Protein AF-A0A6G2DG08-F1 (afdb_monomer)

Mean predicted aligned error: 3.77 Å

InterPro domains:
  IPR004629 Glycosyl transferase WecG/TagA/CpsF [PF03808] (35-85)
  IPR004629 Glycosyl transferase WecG/TagA/CpsF [PTHR34136] (4-86)

Foldseek 3Di:
DDDDDDAAEDEDEPVLVVCVVVDVVSVVVQVPGNHYFDADPVVQVVCVVVVNHDPDHDHPVVVVVVVVVVCVVVVNDDDDDDDDDD

Solvent-accessible surface area (backbone atoms only — not comparable to full-atom values): 5329 Å² total; per-residue (Å²): 132,87,83,86,71,93,74,49,75,42,69,42,28,63,68,54,53,52,45,34,75,76,32,68,67,54,33,48,55,60,74,68,33,76,38,77,41,38,25,35,68,63,42,39,51,48,22,48,74,72,75,55,63,56,96,61,68,46,48,62,67,62,53,51,52,55,51,50,53,51,23,65,76,69,70,53,91,83,85,90,84,81,88,77,86,133

pLDDT: mean 94.91, std 5.84, range [59.09, 98.56]

Structure (mmCIF, N/CA/C/O backbone):
data_AF-A0A6G2DG08-F1
#
_entry.id   AF-A0A6G2DG08-F1
#
loop_
_atom_site.group_PDB
_atom_site.id
_atom_site.type_symbol
_atom_site.label_atom_id
_atom_site.label_alt_id
_atom_site.label_comp_id
_atom_site.label_asym_id
_atom_site.label_entity_id
_atom_site.label_seq_id
_atom_site.pdbx_PDB_ins_code
_atom_site.Cartn_x
_atom_site.Cartn_y
_atom_site.Cartn_z
_atom_site.occupancy
_atom_site.B_iso_or_equiv
_atom_site.auth_seq_id
_atom_site.auth_comp_id
_atom_site.auth_asym_id
_atom_site.auth_atom_id
_atom_site.pdbx_PDB_model_num
ATOM 1 N N . VAL A 1 1 ? -5.481 -10.116 26.457 1.00 59.09 1 VAL A N 1
ATOM 2 C CA . VAL A 1 1 ? -6.041 -9.117 25.514 1.00 59.09 1 VAL A CA 1
ATOM 3 C C . VAL A 1 1 ? -4.936 -8.733 24.542 1.00 59.09 1 VAL A C 1
ATOM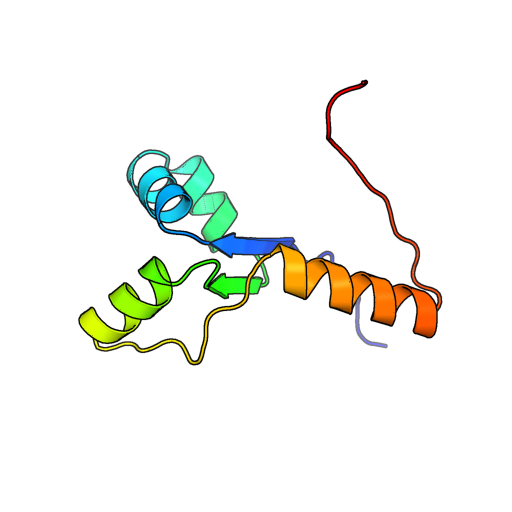 5 O O . VAL A 1 1 ? -3.864 -8.374 25.011 1.00 59.09 1 VAL A O 1
ATOM 8 N N . LEU A 1 2 ? -5.138 -8.884 23.229 1.00 76.62 2 LEU A N 1
ATOM 9 C CA . LEU A 1 2 ? -4.139 -8.481 22.229 1.00 76.62 2 LEU A CA 1
ATOM 10 C C . LEU A 1 2 ? -3.966 -6.956 22.265 1.00 76.62 2 LEU A C 1
ATOM 12 O O . LEU A 1 2 ? -4.952 -6.217 22.249 1.00 76.62 2 LEU A O 1
ATOM 16 N N . LYS A 1 3 ? -2.720 -6.486 22.345 1.00 83.94 3 LYS A N 1
ATOM 17 C CA . LYS A 1 3 ? -2.397 -5.058 22.337 1.00 83.94 3 LYS A CA 1
ATOM 18 C C . LYS A 1 3 ? -2.594 -4.530 20.912 1.00 83.94 3 LYS A C 1
ATOM 20 O O . LYS A 1 3 ? -2.043 -5.089 19.969 1.00 83.94 3 LYS A O 1
ATOM 25 N N . LYS A 1 4 ? -3.422 -3.496 20.749 1.00 86.25 4 LYS A N 1
ATOM 26 C CA . LYS A 1 4 ? -3.638 -2.846 19.450 1.00 86.25 4 LYS A CA 1
ATOM 27 C C . LYS A 1 4 ? -2.530 -1.825 19.209 1.00 86.25 4 LYS A C 1
ATOM 29 O O . LYS A 1 4 ? -2.200 -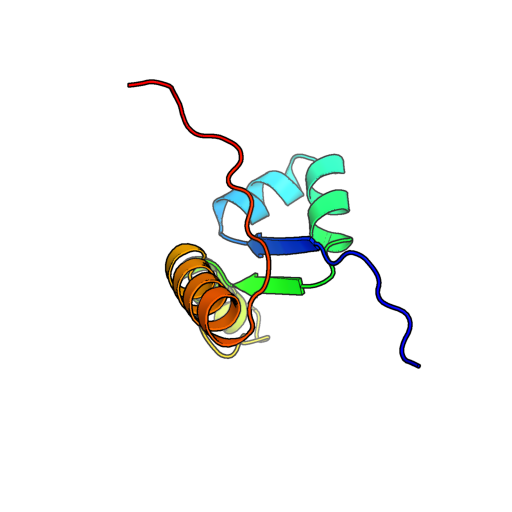1.055 20.109 1.00 86.25 4 LYS A O 1
ATOM 34 N N . HIS A 1 5 ? -1.993 -1.816 17.997 1.00 89.38 5 HIS A N 1
ATOM 35 C CA . HIS A 1 5 ? -0.978 -0.871 17.548 1.00 89.38 5 HIS A CA 1
ATOM 36 C C . HIS A 1 5 ? -1.435 -0.227 16.234 1.00 89.38 5 HIS A C 1
ATOM 38 O O . HIS A 1 5 ? -2.133 -0.894 15.466 1.00 89.38 5 HIS A O 1
ATOM 44 N N . PRO A 1 6 ? -1.083 1.044 15.973 1.00 92.81 6 PRO A N 1
ATOM 45 C CA . PRO A 1 6 ? -1.333 1.661 14.677 1.00 92.81 6 PRO A CA 1
ATOM 46 C C . PRO A 1 6 ? -0.667 0.855 13.560 1.00 92.81 6 PRO A C 1
ATOM 48 O O . PRO A 1 6 ? 0.459 0.385 13.720 1.00 92.81 6 PRO A O 1
ATOM 51 N N . LEU A 1 7 ? -1.363 0.717 12.435 1.00 94.56 7 LEU A N 1
ATOM 52 C CA . LEU A 1 7 ? -0.863 0.042 11.246 1.00 94.56 7 LEU A CA 1
ATOM 53 C C . LEU A 1 7 ? -0.893 1.024 10.078 1.00 94.56 7 LEU A C 1
ATOM 55 O O . LEU A 1 7 ? -1.943 1.574 9.756 1.00 94.56 7 LEU A O 1
ATOM 59 N N . HIS A 1 8 ? 0.256 1.212 9.438 1.00 96.00 8 HIS A N 1
ATOM 60 C CA . HIS A 1 8 ? 0.351 1.932 8.176 1.00 96.00 8 HIS A CA 1
ATOM 61 C C . HIS A 1 8 ? 0.254 0.930 7.019 1.00 96.00 8 HIS A C 1
ATOM 63 O O . HIS A 1 8 ? 1.064 0.005 6.941 1.00 96.00 8 HIS A O 1
ATOM 69 N N . LEU A 1 9 ? -0.751 1.097 6.159 1.00 96.12 9 LEU A N 1
ATOM 70 C CA . LEU A 1 9 ? -0.928 0.324 4.931 1.00 96.12 9 LEU A CA 1
ATOM 71 C C . LEU A 1 9 ? -0.565 1.203 3.737 1.00 96.12 9 LEU A C 1
ATOM 73 O O . LEU A 1 9 ? -1.066 2.321 3.630 1.00 96.12 9 LEU A O 1
ATOM 77 N N . MET A 1 10 ? 0.273 0.690 2.839 1.00 96.12 10 MET A N 1
ATOM 78 C CA . MET A 1 10 ? 0.753 1.430 1.678 1.00 96.12 10 MET A CA 1
ATOM 79 C C . MET A 1 10 ? 0.609 0.621 0.386 1.00 96.12 10 MET A C 1
ATOM 81 O O . MET A 1 10 ? 1.234 -0.425 0.211 1.00 96.12 10 MET A O 1
ATOM 85 N N . GLY A 1 11 ? -0.173 1.158 -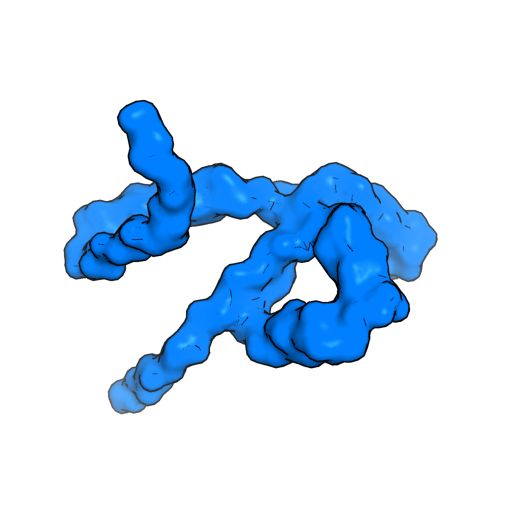0.550 1.00 96.00 11 GLY A N 1
ATOM 86 C CA . GLY A 1 11 ? -0.184 0.696 -1.934 1.00 96.00 11 GLY A CA 1
ATOM 87 C C . GLY A 1 11 ? 1.071 1.171 -2.656 1.00 96.00 11 GLY A C 1
ATOM 88 O O . GLY A 1 11 ? 1.355 2.371 -2.693 1.00 96.00 11 GLY A O 1
ATOM 89 N N . VAL A 1 12 ? 1.839 0.237 -3.214 1.00 96.75 12 VAL A N 1
ATOM 90 C CA . VAL A 1 12 ? 3.065 0.545 -3.956 1.00 96.75 12 VAL A CA 1
ATOM 91 C C . VAL A 1 12 ? 2.853 0.230 -5.429 1.00 96.75 12 VAL A C 1
ATOM 93 O O . VAL A 1 12 ? 2.581 -0.909 -5.805 1.00 96.75 12 VAL A O 1
ATOM 96 N N . ASN A 1 13 ? 2.997 1.267 -6.251 1.00 96.31 13 ASN A N 1
ATOM 97 C CA . ASN A 1 13 ? 2.925 1.230 -7.706 1.00 96.31 13 ASN A CA 1
ATOM 98 C C . ASN A 1 13 ? 4.307 1.538 -8.322 1.00 96.31 13 ASN A C 1
ATOM 100 O O . ASN A 1 13 ? 5.269 1.799 -7.600 1.00 96.31 13 ASN A O 1
ATOM 104 N N . ALA A 1 14 ? 4.428 1.521 -9.654 1.00 96.00 14 ALA A N 1
ATOM 105 C CA . ALA A 1 14 ? 5.713 1.781 -10.320 1.00 96.00 14 ALA A CA 1
ATOM 106 C C . ALA A 1 14 ? 6.299 3.169 -10.004 1.00 96.00 14 ALA A C 1
ATOM 108 O O . ALA A 1 14 ? 7.500 3.286 -9.786 1.00 96.00 14 ALA A O 1
ATOM 109 N N . ASP A 1 15 ? 5.460 4.204 -9.938 1.00 96.56 15 ASP A N 1
ATOM 110 C CA . ASP A 1 15 ? 5.903 5.560 -9.608 1.00 96.56 15 ASP A CA 1
ATOM 111 C C . ASP A 1 15 ? 6.465 5.632 -8.180 1.00 96.56 15 ASP A C 1
ATOM 113 O O . ASP A 1 15 ? 7.553 6.155 -7.954 1.00 96.56 15 ASP A O 1
ATOM 117 N N . LYS A 1 16 ? 5.790 4.994 -7.218 1.00 96.31 16 LYS A N 1
ATOM 118 C CA . LYS A 1 16 ? 6.271 4.900 -5.836 1.00 96.31 16 LYS A CA 1
ATOM 119 C C . LYS A 1 16 ? 7.601 4.150 -5.738 1.00 96.31 16 LYS A C 1
ATOM 121 O O . LYS A 1 16 ? 8.463 4.566 -4.972 1.00 96.31 16 LYS A O 1
ATOM 126 N N . ILE A 1 17 ? 7.783 3.084 -6.520 1.00 96.12 17 ILE A N 1
ATOM 127 C CA . ILE A 1 17 ? 9.055 2.345 -6.588 1.00 96.12 17 ILE A CA 1
ATOM 128 C C . ILE A 1 17 ? 10.179 3.253 -7.100 1.00 96.12 17 ILE A C 1
ATOM 130 O O . ILE A 1 17 ? 11.256 3.269 -6.506 1.00 96.12 17 ILE A O 1
ATOM 134 N N . ASN A 1 18 ? 9.925 4.046 -8.144 1.00 97.19 18 ASN A N 1
ATOM 135 C CA . ASN A 1 18 ? 10.902 5.009 -8.655 1.00 97.19 18 ASN A CA 1
ATOM 136 C C . ASN A 1 18 ? 11.234 6.079 -7.603 1.00 97.19 18 ASN A C 1
ATOM 138 O O . ASN A 1 18 ? 12.404 6.356 -7.360 1.00 97.19 18 ASN A O 1
ATOM 142 N N . GLN A 1 19 ? 10.232 6.602 -6.888 1.00 97.88 19 GLN A N 1
ATOM 143 C CA . GLN A 1 19 ? 10.468 7.531 -5.776 1.00 97.88 19 GLN A CA 1
ATOM 144 C C . GLN A 1 19 ? 11.326 6.906 -4.666 1.00 97.88 19 GLN A C 1
ATOM 146 O O . GLN A 1 19 ? 12.186 7.579 -4.113 1.00 97.88 19 GLN A O 1
ATOM 151 N N . CYS A 1 20 ? 11.137 5.623 -4.338 1.00 97.56 20 CYS A N 1
ATOM 152 C CA . CYS A 1 20 ? 12.000 4.931 -3.374 1.00 97.56 20 CYS A CA 1
ATOM 153 C C . CYS A 1 20 ? 13.451 4.795 -3.852 1.00 97.56 20 CYS A C 1
ATOM 155 O O . CYS A 1 20 ? 14.345 4.662 -3.021 1.00 97.56 20 CYS A O 1
ATOM 157 N N . TYR A 1 21 ? 13.690 4.772 -5.163 1.00 96.81 21 TYR A N 1
ATOM 158 C CA . TYR A 1 21 ? 15.042 4.748 -5.713 1.00 96.81 21 TYR A CA 1
ATOM 159 C C . TYR A 1 21 ? 15.735 6.111 -5.576 1.00 96.81 21 TYR A C 1
ATOM 161 O O . TYR A 1 21 ? 16.937 6.164 -5.327 1.00 96.81 21 TYR A O 1
ATOM 169 N N . GLU A 1 22 ? 14.978 7.202 -5.703 1.00 98.06 22 GLU A N 1
ATOM 170 C CA . GLU A 1 22 ? 15.507 8.571 -5.682 1.00 98.06 22 GLU A CA 1
ATOM 171 C C . GLU A 1 22 ? 15.544 9.202 -4.277 1.00 98.06 22 GLU A C 1
ATOM 173 O O . GLU A 1 22 ? 16.408 10.035 -4.003 1.00 98.06 22 GLU A O 1
ATOM 178 N N . ASP A 1 23 ? 14.635 8.810 -3.377 1.00 98.31 23 ASP A N 1
ATOM 179 C CA . ASP A 1 23 ? 14.463 9.411 -2.051 1.00 98.31 23 ASP A CA 1
ATOM 180 C C . ASP A 1 23 ? 14.494 8.355 -0.927 1.00 98.31 23 ASP A C 1
ATOM 182 O O . ASP A 1 23 ? 13.548 7.590 -0.696 1.00 98.31 23 ASP A O 1
ATOM 186 N N . GLU A 1 24 ? 15.583 8.369 -0.152 1.00 98.12 24 GLU A N 1
ATOM 187 C CA . GLU A 1 24 ? 15.786 7.481 1.000 1.00 98.12 24 GLU A CA 1
ATOM 188 C C . GLU A 1 24 ? 14.737 7.673 2.109 1.00 98.12 24 GLU A C 1
ATOM 190 O O . GLU A 1 24 ? 14.407 6.721 2.823 1.00 98.12 24 GLU A O 1
ATOM 195 N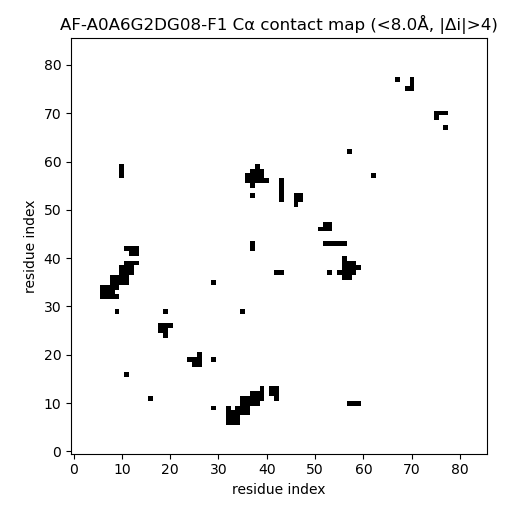 N . LYS A 1 25 ? 14.150 8.868 2.256 1.00 98.25 25 LYS A N 1
ATOM 196 C CA . LYS A 1 25 ? 13.065 9.101 3.218 1.00 98.25 25 LYS A CA 1
ATOM 197 C C . LYS A 1 25 ? 11.797 8.372 2.785 1.00 98.25 25 LYS A C 1
ATOM 199 O O . LYS A 1 25 ? 11.157 7.731 3.620 1.00 98.25 25 LYS A O 1
ATOM 204 N N . ILE A 1 26 ? 11.444 8.437 1.501 1.00 97.88 26 ILE A N 1
ATOM 205 C CA . ILE A 1 26 ? 10.286 7.710 0.959 1.00 97.88 26 ILE A CA 1
ATOM 206 C C . ILE A 1 26 ? 10.507 6.206 1.073 1.00 97.88 26 ILE A C 1
ATOM 208 O O . ILE A 1 26 ? 9.634 5.494 1.569 1.00 97.88 26 ILE A O 1
ATOM 212 N N . LYS A 1 27 ? 11.692 5.723 0.699 1.00 98.25 27 LYS A N 1
ATOM 213 C CA . LYS A 1 27 ? 12.083 4.318 0.861 1.00 98.25 27 LYS A CA 1
ATOM 214 C C . LYS A 1 27 ? 11.959 3.837 2.303 1.00 98.25 27 LYS A C 1
ATOM 216 O O . LYS A 1 27 ? 11.410 2.761 2.536 1.00 98.25 27 LYS A O 1
ATOM 221 N N . LYS A 1 28 ? 12.415 4.635 3.273 1.00 98.25 28 LYS A N 1
ATOM 222 C CA . LYS A 1 28 ? 12.260 4.323 4.697 1.0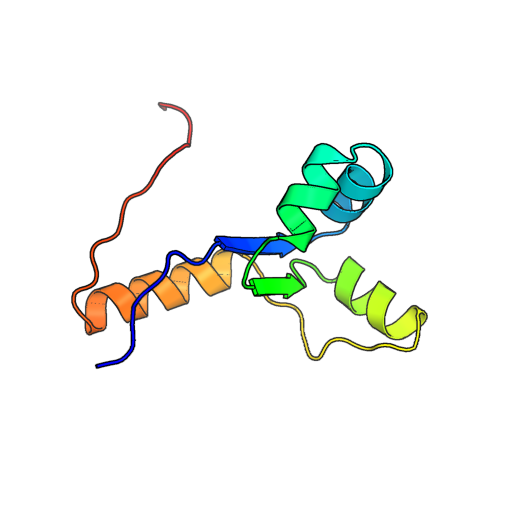0 98.25 28 LYS A CA 1
ATOM 223 C C . LYS A 1 28 ? 10.784 4.217 5.095 1.00 98.25 28 LYS A C 1
ATOM 225 O O . LYS A 1 28 ? 10.400 3.208 5.672 1.00 98.25 28 LYS A O 1
ATOM 230 N N . ILE A 1 29 ? 9.957 5.202 4.737 1.00 97.56 29 ILE A N 1
ATOM 231 C CA . ILE A 1 29 ? 8.516 5.210 5.055 1.00 97.56 29 ILE A CA 1
ATOM 232 C C . ILE A 1 29 ? 7.804 3.987 4.459 1.00 97.56 29 ILE A C 1
ATOM 234 O O . ILE A 1 29 ? 6.996 3.350 5.137 1.00 97.56 29 ILE A O 1
ATOM 238 N N . VAL A 1 30 ? 8.107 3.649 3.203 1.00 97.50 30 VAL A N 1
ATOM 239 C CA . VAL A 1 30 ? 7.536 2.474 2.534 1.00 97.50 30 VAL A CA 1
ATOM 240 C C . VAL A 1 30 ? 7.942 1.201 3.277 1.00 97.50 30 VAL A C 1
ATOM 242 O O . VAL A 1 30 ? 7.066 0.449 3.687 1.00 97.50 30 VAL A O 1
ATOM 245 N N . ASN A 1 31 ? 9.236 0.995 3.533 1.00 96.62 31 ASN A N 1
ATOM 246 C CA . ASN A 1 31 ? 9.740 -0.217 4.192 1.00 96.62 31 ASN A CA 1
ATOM 247 C C . ASN A 1 31 ? 9.311 -0.362 5.665 1.00 96.62 31 ASN A C 1
ATOM 249 O O . ASN A 1 31 ? 9.289 -1.476 6.179 1.00 96.62 31 ASN A O 1
ATOM 253 N N . GLU A 1 32 ? 8.972 0.734 6.346 1.00 96.81 32 GLU A N 1
ATOM 254 C CA . GLU A 1 32 ? 8.431 0.723 7.715 1.00 96.81 32 GLU A CA 1
ATOM 255 C C . GLU A 1 32 ? 6.901 0.532 7.759 1.00 96.81 32 GLU A C 1
ATOM 257 O O . GLU A 1 32 ? 6.319 0.432 8.842 1.00 96.81 32 GLU A O 1
ATOM 262 N N . SER A 1 33 ? 6.226 0.476 6.605 1.00 96.88 33 SER A N 1
ATOM 263 C CA . SER A 1 33 ? 4.784 0.225 6.544 1.00 96.88 33 SER A CA 1
ATOM 264 C C . S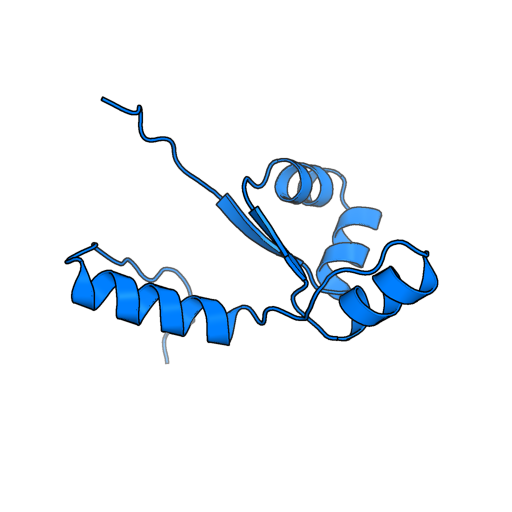ER A 1 33 ? 4.462 -1.202 6.988 1.00 96.88 33 SER A C 1
ATOM 266 O O . SER A 1 33 ? 5.123 -2.161 6.599 1.00 96.88 33 SER A O 1
ATOM 268 N N . GLY A 1 34 ? 3.417 -1.354 7.801 1.00 96.00 34 GLY A N 1
ATOM 269 C CA . GLY A 1 34 ? 3.016 -2.657 8.334 1.00 96.00 34 GLY A CA 1
ATOM 270 C C . GLY A 1 34 ? 2.413 -3.579 7.274 1.00 96.00 34 GLY A C 1
ATOM 271 O O . GLY A 1 34 ? 2.519 -4.797 7.393 1.00 96.00 34 GLY A O 1
ATOM 272 N N . ILE A 1 35 ? 1.789 -3.007 6.239 1.00 95.25 35 ILE A N 1
ATOM 273 C CA . ILE A 1 35 ? 1.306 -3.735 5.061 1.00 95.25 35 ILE A CA 1
ATOM 274 C C . ILE A 1 35 ? 1.715 -2.969 3.807 1.00 95.25 35 ILE A C 1
ATOM 276 O O . ILE A 1 35 ? 1.479 -1.766 3.706 1.00 95.25 35 ILE A O 1
ATOM 280 N N . ILE A 1 36 ? 2.278 -3.694 2.841 1.00 95.56 36 ILE A N 1
ATOM 281 C CA . ILE A 1 36 ? 2.600 -3.191 1.507 1.00 95.56 36 ILE A CA 1
ATOM 282 C C . ILE A 1 36 ? 1.873 -4.066 0.489 1.00 95.56 36 ILE A C 1
ATOM 284 O O . ILE A 1 36 ? 2.109 -5.275 0.442 1.00 95.56 36 ILE A O 1
ATOM 288 N N . ASN A 1 37 ? 0.989 -3.477 -0.316 1.00 95.00 37 ASN A N 1
ATOM 289 C CA . ASN A 1 37 ? 0.268 -4.194 -1.370 1.00 95.00 37 ASN A CA 1
ATOM 290 C C . ASN A 1 37 ? 0.707 -3.754 -2.772 1.00 95.00 37 ASN A C 1
ATOM 292 O O . ASN A 1 37 ? 1.112 -2.612 -2.995 1.00 95.00 37 ASN A O 1
ATOM 296 N N . ALA A 1 38 ? 0.600 -4.683 -3.724 1.00 96.12 38 ALA A N 1
ATOM 297 C CA . ALA A 1 38 ? 0.899 -4.462 -5.134 1.00 96.12 38 ALA A CA 1
ATOM 298 C C . ALA A 1 38 ? -0.198 -3.616 -5.803 1.00 96.12 38 ALA A C 1
ATOM 300 O O . ALA A 1 38 ? -1.191 -4.152 -6.307 1.00 96.12 38 ALA A O 1
ATOM 301 N N . ASP A 1 39 ? -0.006 -2.297 -5.829 1.00 96.12 39 ASP A N 1
ATOM 302 C CA . ASP A 1 39 ? -0.965 -1.338 -6.380 1.00 96.12 39 ASP A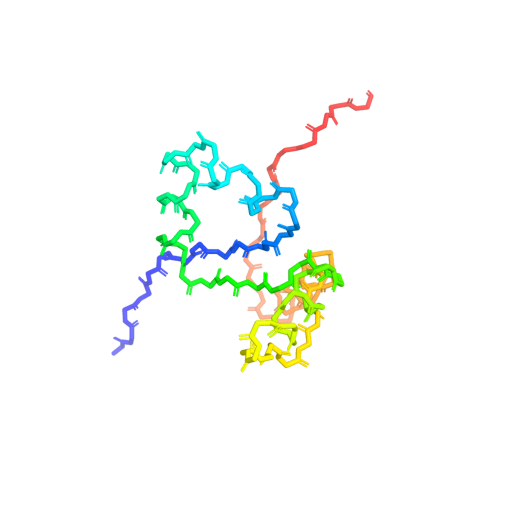 CA 1
ATOM 303 C C . ASP A 1 39 ? -0.664 -1.039 -7.852 1.00 96.12 39 ASP A C 1
ATOM 305 O O . ASP A 1 39 ? -0.140 0.000 -8.233 1.00 96.12 39 ASP A O 1
ATOM 309 N N . GLY A 1 40 ? -0.950 -2.002 -8.720 1.00 93.88 40 GLY A N 1
ATOM 310 C CA . GLY A 1 40 ? -0.845 -1.809 -10.163 1.00 93.88 40 GLY A CA 1
ATOM 311 C C . GLY A 1 40 ? -0.260 -3.004 -10.894 1.00 93.88 40 GLY A C 1
ATOM 312 O O . GLY A 1 40 ? 0.524 -3.788 -10.361 1.00 93.88 40 GLY A O 1
ATOM 313 N N . ALA A 1 41 ? -0.645 -3.138 -12.162 1.00 95.06 41 ALA A N 1
ATOM 314 C CA . ALA A 1 41 ? -0.230 -4.265 -12.994 1.00 95.06 41 ALA A CA 1
ATOM 315 C C . ALA A 1 41 ? 1.288 -4.294 -13.234 1.00 95.06 41 ALA A C 1
ATOM 317 O O . ALA A 1 41 ? 1.864 -5.371 -13.368 1.00 95.06 41 ALA A O 1
ATOM 318 N N . SER A 1 42 ? 1.941 -3.129 -13.253 1.00 95.50 42 SER A N 1
ATOM 319 C CA . SER A 1 42 ? 3.384 -3.009 -13.465 1.00 95.50 42 SER A CA 1
ATOM 320 C C . SER A 1 42 ? 4.196 -3.703 -12.376 1.00 95.50 42 SER A C 1
ATOM 322 O O . SER A 1 42 ? 5.149 -4.403 -12.708 1.00 95.50 42 SER A O 1
ATOM 324 N N . VAL A 1 43 ? 3.810 -3.593 -11.099 1.00 95.69 43 VAL A N 1
ATOM 325 C CA . VAL A 1 43 ? 4.561 -4.264 -10.024 1.00 95.69 43 VAL A CA 1
ATOM 326 C C . VAL A 1 43 ? 4.285 -5.766 -10.009 1.00 95.69 43 VAL A C 1
ATOM 328 O O . VAL A 1 43 ? 5.209 -6.547 -9.798 1.00 95.69 43 VAL A O 1
ATOM 331 N N . VAL A 1 44 ? 3.066 -6.198 -10.357 1.00 96.88 44 VAL A N 1
ATOM 332 C CA . VAL A 1 44 ? 2.781 -7.628 -10.567 1.00 96.88 44 VAL A CA 1
ATOM 333 C C . VAL A 1 44 ? 3.626 -8.189 -11.715 1.00 96.88 44 VAL A C 1
ATOM 335 O O . VAL A 1 44 ? 4.225 -9.254 -11.573 1.00 96.88 44 VAL A O 1
ATOM 338 N N . LEU A 1 45 ? 3.735 -7.472 -12.835 1.00 96.81 45 LEU A N 1
ATOM 339 C CA . LEU A 1 45 ? 4.574 -7.876 -13.964 1.00 96.81 45 LEU A CA 1
ATOM 340 C C . LEU A 1 45 ? 6.059 -7.933 -13.578 1.00 96.81 45 LEU A C 1
ATOM 342 O O . LEU A 1 45 ? 6.721 -8.930 -13.861 1.00 96.81 45 LEU A O 1
ATOM 346 N N . ALA A 1 46 ? 6.561 -6.907 -12.887 1.00 96.00 46 ALA A N 1
ATOM 347 C CA . ALA A 1 46 ? 7.939 -6.861 -12.408 1.00 96.00 46 ALA A CA 1
ATOM 348 C C . ALA A 1 46 ? 8.247 -8.021 -11.449 1.00 96.00 46 ALA A C 1
ATOM 350 O O . ALA A 1 46 ? 9.284 -8.661 -11.581 1.00 96.00 46 ALA A O 1
ATOM 351 N N . SER A 1 47 ? 7.323 -8.356 -10.545 1.00 96.31 47 SER A N 1
ATOM 352 C CA . SER A 1 47 ? 7.477 -9.479 -9.612 1.00 96.31 47 SER A CA 1
ATOM 353 C C . SER A 1 47 ? 7.675 -10.818 -10.341 1.00 96.31 47 SER A C 1
ATOM 355 O O . SER A 1 47 ? 8.561 -11.600 -9.996 1.00 96.31 47 SER A O 1
ATOM 357 N N . LYS A 1 48 ? 6.911 -11.045 -11.422 1.00 96.81 48 LYS A N 1
ATOM 358 C CA . LYS A 1 48 ? 7.029 -12.233 -12.279 1.00 96.81 48 LYS A CA 1
ATOM 359 C C . LYS A 1 48 ? 8.359 -12.242 -13.022 1.00 96.81 48 LYS A C 1
ATOM 361 O O . LYS A 1 48 ? 9.021 -13.273 -13.066 1.00 96.81 48 LYS A O 1
ATOM 366 N N . PHE A 1 49 ? 8.755 -11.096 -13.574 1.00 97.00 49 PHE A N 1
ATOM 367 C CA . PHE A 1 49 ? 10.027 -10.942 -14.280 1.00 97.00 49 PHE A CA 1
ATOM 368 C C . PHE A 1 49 ? 11.239 -11.198 -13.369 1.00 97.00 49 PHE A C 1
ATOM 370 O O . PHE A 1 49 ? 12.193 -11.846 -13.783 1.00 97.00 49 PHE A O 1
ATOM 377 N N . LEU A 1 50 ? 11.176 -10.754 -12.112 1.00 96.94 50 LEU A N 1
ATOM 378 C CA . LEU A 1 50 ? 12.227 -10.936 -11.104 1.00 96.94 50 LEU A CA 1
ATOM 379 C C . LEU A 1 50 ? 12.216 -12.326 -10.439 1.00 96.94 50 LEU A C 1
ATOM 381 O O . LEU A 1 50 ? 12.955 -12.556 -9.485 1.00 96.94 50 LEU A O 1
ATOM 385 N N . GLY A 1 51 ? 11.365 -13.253 -10.894 1.00 97.25 51 GLY A N 1
ATOM 386 C CA . GLY A 1 51 ? 11.282 -14.609 -10.341 1.00 97.25 51 GLY A CA 1
ATOM 387 C C . GLY A 1 51 ? 10.664 -14.693 -8.940 1.00 97.25 51 GLY A C 1
ATOM 388 O O . GLY A 1 51 ? 10.715 -15.751 -8.322 1.00 97.25 51 GLY A O 1
ATOM 389 N N . THR A 1 52 ? 10.062 -13.607 -8.443 1.00 96.19 52 THR A N 1
ATOM 390 C CA . THR A 1 52 ? 9.381 -13.548 -7.137 1.00 96.19 52 THR A CA 1
ATOM 391 C C . THR A 1 52 ? 7.939 -13.077 -7.332 1.00 96.19 52 THR A C 1
ATOM 393 O O . THR A 1 52 ? 7.623 -11.927 -7.029 1.00 96.19 52 THR A O 1
ATOM 396 N N . PRO A 1 53 ? 7.056 -13.911 -7.907 1.00 95.56 53 PRO A N 1
ATOM 397 C CA . PRO A 1 53 ? 5.719 -13.477 -8.284 1.00 95.56 53 PRO A CA 1
ATOM 398 C C . PRO A 1 53 ? 4.877 -13.125 -7.053 1.00 95.56 53 PRO A C 1
ATOM 400 O O . PRO A 1 53 ? 4.722 -13.941 -6.143 1.00 95.56 53 PRO A O 1
ATOM 403 N N . VAL A 1 54 ? 4.278 -11.933 -7.053 1.00 95.25 54 VAL A N 1
ATOM 404 C CA . VAL A 1 54 ? 3.201 -11.612 -6.107 1.00 95.25 54 VAL A CA 1
ATOM 405 C C . VAL A 1 54 ? 1.886 -12.250 -6.575 1.00 95.25 54 VAL A C 1
ATOM 407 O O . VAL A 1 54 ? 1.693 -12.397 -7.788 1.00 95.25 54 VAL A O 1
ATOM 410 N N . PRO A 1 55 ? 0.972 -12.621 -5.656 1.00 94.00 55 PRO A N 1
ATOM 411 C CA . PRO A 1 55 ? -0.227 -13.382 -6.011 1.00 94.00 55 PRO A CA 1
ATOM 412 C C . PRO A 1 55 ? -1.144 -12.640 -6.986 1.00 94.00 55 PRO A C 1
ATOM 414 O O . PRO A 1 55 ? -1.570 -13.200 -7.995 1.00 94.00 55 PRO A O 1
ATOM 417 N N . GLU A 1 56 ? -1.418 -11.367 -6.706 1.00 95.19 56 GLU A N 1
ATOM 418 C CA . GLU A 1 56 ? -2.365 -10.567 -7.473 1.00 95.19 56 GLU A CA 1
ATOM 419 C C . GLU A 1 56 ? -2.124 -9.063 -7.316 1.00 95.19 56 GLU A C 1
ATOM 421 O O . GLU A 1 56 ? -1.352 -8.607 -6.469 1.00 95.19 56 GLU A O 1
ATOM 426 N N . ARG A 1 57 ? -2.803 -8.290 -8.167 1.00 96.81 57 ARG A N 1
ATOM 427 C CA . ARG A 1 57 ? -2.900 -6.836 -8.041 1.00 96.81 57 ARG A CA 1
ATOM 428 C C . ARG A 1 57 ? -3.988 -6.512 -7.021 1.00 96.81 57 ARG A C 1
ATOM 430 O O . ARG A 1 57 ? -5.115 -6.960 -7.188 1.00 96.81 57 ARG A O 1
ATOM 437 N N . VAL A 1 58 ? -3.681 -5.630 -6.076 1.00 96.56 58 VAL A N 1
ATOM 438 C CA . VAL A 1 58 ? -4.654 -5.068 -5.132 1.00 96.56 58 VAL A CA 1
ATOM 439 C C . VAL A 1 58 ? -4.681 -3.560 -5.335 1.00 96.56 58 VAL A C 1
ATOM 441 O O . VAL A 1 58 ? -3.753 -2.871 -4.912 1.00 96.56 58 VAL A O 1
ATOM 444 N N . ALA A 1 59 ? -5.706 -3.050 -6.021 1.00 94.88 59 ALA A N 1
ATOM 445 C CA . ALA A 1 59 ? -5.824 -1.616 -6.261 1.00 94.88 59 ALA A CA 1
ATOM 446 C C . ALA A 1 59 ? -6.238 -0.880 -4.981 1.00 94.88 59 ALA A C 1
ATOM 448 O O . ALA A 1 59 ? -7.114 -1.346 -4.247 1.00 94.88 59 ALA A O 1
ATOM 449 N N . GLY A 1 60 ? -5.650 0.294 -4.738 1.00 93.00 60 GLY A N 1
ATOM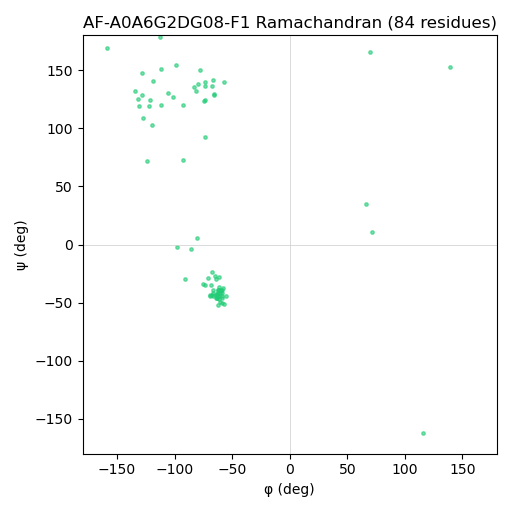 450 C CA . GLY A 1 60 ? -5.956 1.082 -3.539 1.00 93.00 60 GLY A CA 1
ATOM 451 C C . GLY A 1 60 ? -7.441 1.449 -3.406 1.00 93.00 60 GLY A C 1
ATOM 452 O O . GLY A 1 60 ? -7.990 1.399 -2.307 1.00 93.00 60 GLY A O 1
ATOM 453 N N . ILE A 1 61 ? -8.108 1.757 -4.525 1.00 93.62 61 ILE A N 1
ATOM 454 C CA . ILE A 1 61 ? -9.531 2.127 -4.536 1.00 93.62 61 ILE A CA 1
ATOM 455 C C . ILE A 1 61 ? -10.445 0.959 -4.146 1.00 93.62 61 ILE A C 1
ATOM 457 O O . ILE A 1 61 ? -11.338 1.138 -3.321 1.00 93.62 61 ILE A O 1
ATOM 461 N N . ASP A 1 62 ? -10.180 -0.237 -4.673 1.00 95.06 62 ASP A N 1
ATOM 462 C CA . ASP A 1 62 ? -10.971 -1.437 -4.385 1.00 95.06 62 ASP A CA 1
ATOM 463 C C . ASP A 1 62 ? -10.798 -1.839 -2.916 1.00 95.06 62 ASP A C 1
ATOM 465 O O . ASP A 1 62 ? -11.759 -2.167 -2.222 1.00 95.06 62 ASP A O 1
ATOM 469 N N . LEU A 1 63 ? -9.566 -1.763 -2.401 1.00 95.25 63 LEU A N 1
ATOM 470 C CA . LEU A 1 63 ? -9.286 -2.030 -0.993 1.00 95.25 63 LEU A CA 1
ATOM 471 C C . LEU A 1 63 ? -9.988 -1.024 -0.070 1.00 95.25 63 LEU A C 1
ATOM 473 O O . LEU A 1 63 ? -10.562 -1.423 0.942 1.00 95.25 63 LEU A O 1
ATOM 477 N N . MET A 1 64 ? -9.971 0.268 -0.414 1.00 95.81 64 MET A N 1
ATOM 478 C CA . MET A 1 64 ? -10.668 1.300 0.356 1.00 95.81 64 MET A CA 1
ATOM 479 C C . MET A 1 64 ? -12.170 1.007 0.441 1.00 95.81 64 MET A C 1
ATOM 481 O O . MET A 1 64 ? -12.724 1.069 1.535 1.00 95.81 64 MET A O 1
ATOM 485 N N . GLN A 1 65 ? -12.815 0.649 -0.674 1.00 97.44 65 GLN A N 1
ATOM 486 C CA . GLN A 1 65 ? -14.247 0.326 -0.696 1.00 97.44 65 GLN A CA 1
ATOM 487 C C . GLN A 1 65 ? -14.582 -0.835 0.252 1.00 97.44 65 GLN A C 1
ATOM 489 O O . GLN A 1 65 ? -15.415 -0.664 1.142 1.00 97.44 65 GLN A O 1
ATOM 494 N N . HIS A 1 66 ? -13.852 -1.952 0.170 1.00 97.25 66 HIS A N 1
ATOM 495 C CA . HIS A 1 66 ? -14.057 -3.091 1.074 1.00 97.25 66 HIS A CA 1
ATOM 496 C C . HIS A 1 66 ? -13.814 -2.739 2.552 1.00 97.25 66 HIS A C 1
ATOM 498 O O . HIS A 1 66 ? -14.503 -3.236 3.443 1.00 97.25 66 HIS A O 1
ATOM 504 N N . LEU A 1 67 ? -12.836 -1.874 2.849 1.00 97.06 67 LEU A N 1
ATOM 505 C CA . LEU A 1 67 ? -12.584 -1.424 4.222 1.00 97.06 67 LEU A CA 1
ATOM 506 C C . LEU A 1 67 ? -13.714 -0.540 4.760 1.00 97.06 67 LEU A C 1
ATOM 508 O O . LEU A 1 67 ? -14.014 -0.610 5.954 1.00 97.06 67 LEU A O 1
ATOM 512 N N . LEU A 1 68 ? -14.342 0.277 3.912 1.00 98.25 68 LEU A N 1
ATOM 513 C CA . LEU A 1 68 ? -15.501 1.087 4.290 1.00 98.25 68 LEU A CA 1
ATOM 514 C C . LEU A 1 68 ? -16.731 0.214 4.547 1.00 98.25 68 LEU A C 1
ATOM 516 O O . LEU A 1 68 ? -17.400 0.412 5.561 1.00 98.25 68 LEU A O 1
ATOM 520 N N . GLU A 1 69 ? -16.982 -0.781 3.697 1.00 98.44 69 GLU A N 1
ATOM 521 C CA . GLU A 1 69 ? -18.041 -1.780 3.901 1.00 98.44 69 GLU A CA 1
ATOM 522 C C . GLU A 1 69 ? -17.854 -2.510 5.235 1.00 98.44 69 GLU A C 1
ATOM 524 O O . GLU A 1 69 ? -18.746 -2.502 6.086 1.00 98.44 69 GLU A O 1
ATOM 529 N N . LEU A 1 70 ? -16.647 -3.025 5.484 1.00 98.19 70 LEU A N 1
ATOM 530 C CA . LEU A 1 70 ? -16.297 -3.680 6.743 1.00 98.19 70 LEU A CA 1
ATOM 531 C C . LEU A 1 70 ? -16.465 -2.748 7.951 1.00 98.19 70 LEU A C 1
ATOM 533 O O . LEU A 1 70 ? -16.890 -3.177 9.026 1.00 98.19 70 LEU A O 1
ATOM 537 N N . SER A 1 71 ? -16.098 -1.476 7.794 1.00 98.06 71 SER A N 1
ATOM 538 C CA . SER A 1 71 ? -16.231 -0.474 8.854 1.00 98.06 71 SER A CA 1
ATOM 539 C C . SER A 1 71 ? -17.694 -0.195 9.173 1.00 98.06 71 SER A C 1
ATOM 541 O O . SER A 1 71 ? -18.038 -0.101 10.350 1.00 98.06 71 SER A O 1
ATOM 543 N N . ASN A 1 72 ? -18.558 -0.139 8.159 1.00 98.12 72 ASN A N 1
ATOM 544 C CA . ASN A 1 72 ? -20.000 -0.010 8.334 1.00 98.12 72 ASN A CA 1
ATOM 545 C C . ASN A 1 72 ? -20.591 -1.230 9.060 1.00 98.12 72 ASN A C 1
ATOM 547 O O . ASN A 1 72 ? -21.322 -1.067 10.035 1.00 98.12 72 ASN A O 1
ATOM 551 N N . GLU A 1 73 ? -20.218 -2.447 8.655 1.00 98.56 73 GLU A N 1
ATOM 552 C CA . GLU A 1 73 ? -20.684 -3.687 9.293 1.00 98.56 73 GLU A CA 1
ATOM 553 C C . GLU A 1 73 ? -20.253 -3.805 10.761 1.00 98.56 73 GLU A C 1
ATOM 555 O O . GLU A 1 73 ? -21.012 -4.282 11.607 1.00 98.56 73 GLU A O 1
ATOM 560 N N . LYS A 1 74 ? -19.022 -3.386 11.078 1.00 98.00 74 LYS A N 1
ATOM 561 C CA . LYS A 1 74 ? -18.427 -3.542 12.416 1.00 98.00 74 LYS A CA 1
ATOM 562 C C . LYS A 1 74 ? -18.533 -2.301 13.302 1.00 98.00 74 LYS A C 1
ATOM 564 O O . LYS A 1 74 ? -18.080 -2.347 14.447 1.00 98.00 74 LYS A O 1
ATOM 569 N N . GLY A 1 75 ? -19.099 -1.208 12.795 1.00 97.88 75 GLY A N 1
ATOM 570 C CA . GLY A 1 75 ? -19.199 0.066 13.508 1.00 97.88 75 GLY A CA 1
ATOM 571 C C . GLY A 1 75 ? -17.844 0.733 13.774 1.00 97.88 75 GLY A C 1
ATOM 572 O O . GLY A 1 75 ? -17.652 1.338 14.830 1.00 97.88 75 GLY A O 1
ATOM 573 N N . TYR A 1 76 ? -16.877 0.598 12.863 1.00 97.38 76 TYR A N 1
ATOM 574 C CA . TYR A 1 76 ? -15.596 1.299 12.963 1.00 97.38 76 TYR A CA 1
ATOM 575 C C . TYR A 1 76 ? -15.730 2.749 12.494 1.00 97.38 76 TYR A C 1
ATOM 577 O O . TYR A 1 76 ? -16.366 3.042 11.485 1.00 97.38 76 TYR A O 1
ATOM 585 N N . SER A 1 77 ? -15.095 3.668 13.221 1.00 97.44 77 SER A N 1
ATOM 586 C CA . SER A 1 77 ? -15.039 5.077 12.842 1.00 97.44 77 SER A CA 1
ATOM 587 C C . SER A 1 77 ? -14.083 5.288 11.670 1.00 97.44 77 SER A C 1
ATOM 589 O O . SER A 1 77 ? -12.952 4.796 11.703 1.00 97.44 77 SER A O 1
ATOM 591 N N . VAL A 1 78 ? -14.499 6.095 10.699 1.00 97.50 78 VAL A N 1
ATOM 592 C CA . VAL A 1 78 ? -13.703 6.462 9.525 1.00 97.50 78 VAL A CA 1
ATOM 593 C C . VAL A 1 78 ? -13.491 7.973 9.512 1.00 97.50 78 VAL A C 1
ATOM 595 O O . VAL A 1 78 ? -14.401 8.733 9.837 1.00 97.50 78 VAL A O 1
ATOM 598 N N . TYR A 1 79 ? -12.292 8.409 9.129 1.00 97.12 79 TYR A N 1
ATOM 599 C CA . TYR A 1 79 ? -11.960 9.815 8.918 1.00 97.12 79 TYR A CA 1
ATOM 600 C C . TYR A 1 79 ? -11.313 9.986 7.542 1.00 97.12 79 TYR A C 1
ATOM 602 O O . TYR A 1 79 ? -10.361 9.275 7.218 1.00 97.12 79 TYR A O 1
ATOM 610 N N . PHE A 1 80 ? -11.825 10.922 6.743 1.00 95.62 80 PHE A N 1
ATOM 611 C CA . PHE A 1 80 ? -11.294 11.245 5.420 1.00 95.62 80 PHE A CA 1
ATOM 612 C C . PHE A 1 80 ? -10.447 12.514 5.508 1.00 95.62 80 PHE A C 1
ATOM 614 O O . PHE A 1 80 ? -10.909 13.537 6.009 1.00 95.62 80 PHE A O 1
ATOM 621 N N . PHE A 1 81 ? -9.207 12.441 5.027 1.00 94.88 81 PHE A N 1
ATOM 622 C CA . PHE A 1 81 ? -8.251 13.542 5.078 1.00 94.88 81 PHE A CA 1
ATOM 623 C C . PHE A 1 81 ? -7.598 13.755 3.711 1.00 94.88 81 PHE A C 1
ATOM 625 O O . PHE A 1 81 ? -7.011 12.826 3.157 1.00 94.88 81 PHE A O 1
ATOM 632 N N . GLY A 1 82 ? -7.679 14.981 3.190 1.00 92.56 82 GLY A N 1
ATOM 633 C CA . GLY A 1 82 ? -7.182 15.358 1.865 1.00 92.56 82 GLY A CA 1
ATOM 634 C C . GLY A 1 82 ?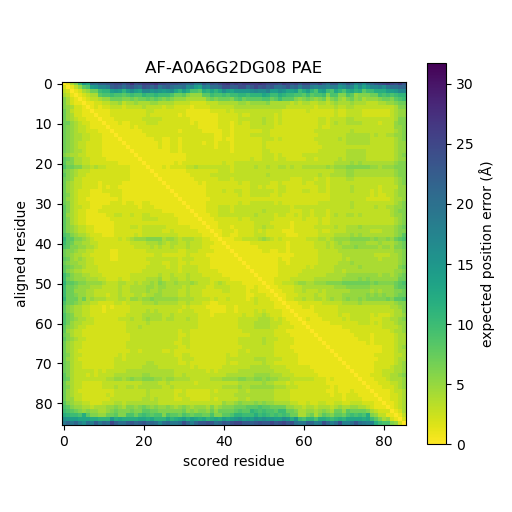 -8.305 15.797 0.921 1.00 92.56 82 GLY A C 1
ATOM 635 O O . GLY A 1 82 ? -9.403 16.102 1.373 1.00 92.56 82 GLY A O 1
ATOM 636 N N . ALA A 1 83 ? -8.009 15.794 -0.383 1.00 92.38 83 ALA A N 1
ATOM 637 C CA . ALA A 1 83 ? -8.784 16.430 -1.458 1.00 92.38 83 ALA A CA 1
ATOM 638 C C . ALA A 1 83 ? -8.741 17.972 -1.435 1.00 92.38 83 ALA A C 1
ATOM 640 O O . ALA A 1 83 ? -8.235 18.591 -0.500 1.00 92.38 83 ALA A O 1
ATOM 641 N N . LYS A 1 84 ? -9.166 18.582 -2.544 1.00 92.12 84 LYS A N 1
ATOM 642 C CA . LYS A 1 84 ? -9.285 20.037 -2.698 1.00 92.12 84 LYS A CA 1
ATOM 643 C C . LYS A 1 84 ? -10.744 20.423 -2.465 1.00 92.12 84 LYS A C 1
ATOM 645 O O . LYS A 1 84 ? -11.618 19.586 -2.660 1.00 92.12 84 LYS A O 1
ATOM 650 N N . GLU A 1 85 ? -10.972 21.661 -2.046 1.00 86.94 85 GLU A N 1
ATOM 651 C CA . GLU A 1 85 ? -12.309 22.257 -2.086 1.00 86.94 85 GLU A CA 1
ATOM 652 C C . GLU A 1 85 ? -12.725 22.431 -3.554 1.00 86.94 85 GLU A C 1
ATOM 654 O O . GLU A 1 85 ? -11.864 22.712 -4.397 1.00 86.94 85 GLU A O 1
ATOM 659 N N . ASP A 1 86 ? -14.002 22.184 -3.844 1.00 68.75 86 ASP A N 1
ATOM 660 C CA . ASP A 1 86 ? -14.587 22.364 -5.179 1.00 68.75 86 ASP A CA 1
ATOM 661 C C . ASP A 1 86 ? -14.726 23.852 -5.541 1.00 68.75 86 ASP A C 1
ATOM 663 O O . ASP A 1 86 ? -15.171 24.643 -4.675 1.00 68.75 86 ASP A O 1
#

Nearest PDB structures (foldseek):
  5wb4-assembly1_E  TM=8.901E-01  e=1.047E-03  Thermoanaerobacter italicus Ab9
  5wfg-assembly1_B  TM=9.017E-01  e=4.005E-03  Thermoanaerobacter italicus Ab9
  5wfg-assembly2_E  TM=9.048E-01  e=4.005E-03  Thermoanaerobacter italicus Ab9
  4xlr-assembly2_I  TM=3.042E-01  e=8.840E+00  Thermus aquaticus

Radius of gyration: 15.48 Å; Cα contacts (8 Å, |Δi|>4): 79; chains: 1; bounding box: 36×37×40 Å

Sequence (86 aa):
VLKKHPLHLMGVNADKINQCYEDEKIKKIVNESGIINADGASVVLASKFLGTPVPERVAGIDLMQHLLELSNEKGYSVYFFGAKED

Secondary structure (DSSP, 8-state):
-PPP----EEEE-HHHHHHHHH-HHHHHHHHT-SEEEE-SHHHHHHHHHTT---S----HHHHHHHHHHHHHHHT-----------

Organism: Streptococcus pneumoniae (NCBI:txid1313)